Protein AF-A0A1Y0I4F0-F1 (afdb_monomer)

pLDDT: mean 79.97, std 12.89, range [41.75, 94.0]

Foldseek 3Di:
DDDDDDDDDDDPLNVLLVVLVVVCVVPVDDSVVSSVVVVCVCVDPPVVDDPDD

Solvent-accessible surface area (backbone atoms only — not comparable to full-atom values): 3442 Å² total; per-residue (Å²): 136,82,84,82,80,77,84,74,89,76,57,70,70,57,53,46,48,54,53,17,48,56,47,22,70,74,69,71,48,59,40,71,60,45,36,54,51,60,67,48,37,72,82,36,102,51,58,84,71,64,91,73,136

Nearest PDB structures (foldseek):
  1zx3-assembly1_A  TM=4.620E-01  e=3.598E+00  Nitrosomonas europaea ATCC 19718
  2dzl-assembly1_A  TM=5.958E-01  e=9.211E+00  Homo sapiens

Radius of gyration: 14.55 Å; Cα contacts (8 Å, |Δi|>4): 24; chains: 1; bounding box: 35×38×29 Å

Sequence (53 aa):
MTPRQIPKKIDKARILRAVASSSAIETGEAVAAIEKKLKRAKESKFGQLTLAE

Secondary structure (DSSP, 8-state):
-PPPPPPPPPPHHHHHHHHHHHHHHHH---HHHHHHHHHHGGGSTTTT-----

Mean predicted aligned error: 8.5 Å

Structure (mmCIF, N/CA/C/O backbone):
data_AF-A0A1Y0I4F0-F1
#
_entry.id   AF-A0A1Y0I4F0-F1
#
loop_
_atom_site.group_PDB
_atom_site.id
_atom_site.type_symbol
_atom_site.label_atom_id
_atom_site.label_alt_id
_atom_site.label_comp_id
_atom_site.label_asym_id
_atom_site.label_entity_id
_atom_site.label_seq_id
_atom_site.pdbx_PDB_ins_code
_atom_site.Cartn_x
_atom_site.Cartn_y
_atom_site.Cartn_z
_atom_site.occupancy
_atom_site.B_iso_or_equiv
_atom_site.auth_seq_id
_atom_site.auth_comp_id
_atom_site.auth_asym_id
_atom_site.auth_atom_id
_atom_site.pdbx_PDB_model_num
ATOM 1 N N . MET A 1 1 ? 32.984 -21.410 -15.157 1.00 61.75 1 MET A N 1
ATOM 2 C CA . MET A 1 1 ? 32.523 -20.059 -15.550 1.00 61.75 1 MET A CA 1
ATOM 3 C C . MET A 1 1 ? 31.066 -19.937 -15.131 1.00 61.75 1 MET A C 1
ATOM 5 O O . MET A 1 1 ? 30.242 -20.665 -15.666 1.00 61.75 1 MET A O 1
ATOM 9 N N . THR A 1 2 ? 30.747 -19.137 -14.114 1.00 69.19 2 THR A N 1
ATOM 10 C CA . THR A 1 2 ? 29.358 -18.924 -13.673 1.00 69.19 2 THR A CA 1
ATOM 11 C C . THR A 1 2 ? 28.679 -17.901 -14.589 1.00 69.19 2 THR A C 1
ATOM 13 O O . THR A 1 2 ? 29.287 -16.876 -14.905 1.00 69.19 2 THR A O 1
ATOM 16 N N . PRO A 1 3 ? 27.446 -18.151 -15.063 1.00 77.69 3 PRO A N 1
ATOM 17 C CA . PRO A 1 3 ? 26.760 -17.205 -15.934 1.00 77.69 3 PRO A CA 1
ATOM 18 C C . PRO A 1 3 ? 26.441 -15.916 -15.166 1.00 77.69 3 PRO A C 1
ATOM 20 O O . PRO A 1 3 ? 25.875 -15.951 -14.071 1.00 77.69 3 PRO A O 1
ATOM 23 N N . ARG A 1 4 ? 26.797 -14.765 -15.749 1.00 77.38 4 ARG A N 1
ATOM 24 C CA . ARG A 1 4 ? 26.447 -13.442 -15.219 1.00 77.38 4 ARG A CA 1
ATOM 25 C C . ARG A 1 4 ? 24.926 -13.287 -15.262 1.00 77.38 4 ARG A C 1
ATOM 27 O O . ARG A 1 4 ? 24.340 -13.303 -16.341 1.00 77.38 4 ARG A O 1
ATOM 34 N N . GLN A 1 5 ? 24.282 -13.153 -14.104 1.00 80.00 5 GLN A N 1
ATOM 35 C CA . GLN A 1 5 ? 22.837 -12.932 -14.052 1.00 80.00 5 GLN A CA 1
ATOM 36 C C . GLN A 1 5 ? 22.493 -11.540 -14.590 1.00 80.00 5 GLN A C 1
ATOM 38 O O . GLN A 1 5 ? 23.067 -10.536 -14.169 1.00 80.00 5 GLN A O 1
ATOM 43 N N . ILE A 1 6 ? 21.550 -11.490 -15.531 1.00 79.81 6 ILE A N 1
ATOM 44 C CA . ILE A 1 6 ? 21.019 -10.240 -16.077 1.00 79.81 6 ILE A CA 1
ATOM 45 C C . ILE A 1 6 ? 20.050 -9.650 -15.043 1.00 79.81 6 ILE A C 1
ATOM 47 O O . ILE A 1 6 ? 19.153 -10.369 -14.584 1.00 79.81 6 ILE A O 1
ATOM 51 N N . PRO A 1 7 ? 20.191 -8.368 -14.664 1.00 75.69 7 PRO A N 1
ATOM 52 C CA . PRO A 1 7 ? 19.292 -7.748 -13.703 1.00 75.69 7 PRO A CA 1
ATOM 53 C C . PRO A 1 7 ? 17.860 -7.736 -14.249 1.00 75.69 7 PRO A C 1
ATOM 55 O O . PRO A 1 7 ? 17.580 -7.211 -15.328 1.00 75.69 7 PRO A O 1
ATOM 58 N N . LYS A 1 8 ? 16.933 -8.333 -13.493 1.00 81.44 8 LYS A N 1
ATOM 59 C CA . LYS A 1 8 ? 15.498 -8.270 -13.793 1.00 81.44 8 LYS A CA 1
ATOM 60 C C . LYS A 1 8 ? 15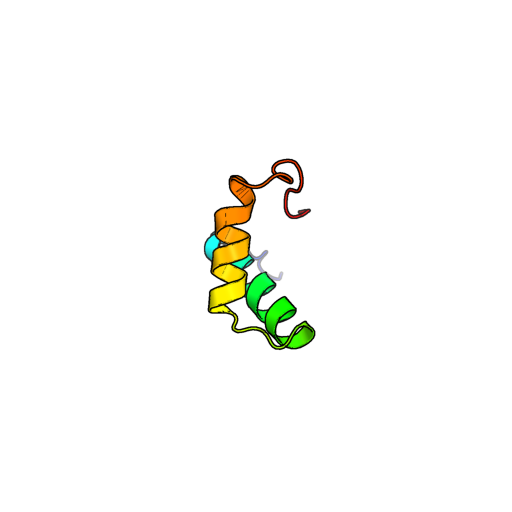.012 -6.845 -13.549 1.00 81.44 8 LYS A C 1
ATOM 62 O O . LYS A 1 8 ? 15.208 -6.318 -12.457 1.00 81.44 8 LYS A O 1
ATOM 67 N N . LYS A 1 9 ? 14.328 -6.247 -14.530 1.00 81.12 9 LYS A N 1
ATOM 68 C CA . LYS A 1 9 ? 13.620 -4.976 -14.320 1.00 81.12 9 LYS A CA 1
ATOM 69 C C . LYS A 1 9 ? 12.589 -5.157 -13.204 1.00 81.12 9 LYS A C 1
ATOM 71 O O . LYS A 1 9 ? 11.736 -6.042 -13.279 1.00 81.12 9 LYS A O 1
ATOM 76 N N . ILE A 1 10 ? 12.693 -4.336 -12.165 1.00 82.44 10 ILE A N 1
ATOM 77 C CA . ILE A 1 10 ? 11.759 -4.322 -11.043 1.00 82.44 10 ILE A CA 1
ATOM 78 C C . ILE A 1 10 ? 10.765 -3.187 -11.260 1.00 82.44 10 ILE A C 1
ATOM 80 O O . ILE A 1 10 ? 11.158 -2.041 -11.462 1.00 82.44 10 ILE A O 1
ATOM 84 N N . ASP A 1 11 ? 9.475 -3.517 -11.216 1.00 87.81 11 ASP A N 1
ATOM 85 C CA . ASP A 1 11 ? 8.420 -2.514 -11.290 1.00 87.81 11 ASP A CA 1
ATOM 86 C C . ASP A 1 11 ? 8.357 -1.684 -9.999 1.00 87.81 11 ASP A C 1
ATOM 88 O O . ASP A 1 11 ? 8.527 -2.208 -8.892 1.00 87.81 11 ASP A O 1
ATOM 92 N N . LYS A 1 12 ? 8.056 -0.390 -10.128 1.00 84.81 12 LYS A N 1
ATOM 93 C CA . LYS A 1 12 ? 7.982 0.540 -8.996 1.00 84.81 12 LYS A CA 1
ATOM 94 C C . LYS A 1 12 ? 6.953 0.103 -7.949 1.00 84.81 12 LYS A C 1
ATOM 96 O O . LYS A 1 12 ? 7.193 0.278 -6.756 1.00 84.81 12 LYS A O 1
ATOM 101 N N . ALA A 1 13 ? 5.846 -0.521 -8.356 1.00 86.69 13 ALA A N 1
ATOM 102 C CA . ALA A 1 13 ? 4.858 -1.069 -7.430 1.00 86.69 13 ALA A CA 1
ATOM 103 C C . ALA A 1 13 ? 5.456 -2.158 -6.529 1.00 86.69 13 ALA A C 1
ATOM 105 O O . ALA A 1 13 ? 5.090 -2.266 -5.359 1.00 86.69 13 ALA A O 1
ATOM 106 N N . ARG A 1 14 ? 6.416 -2.935 -7.043 1.00 88.50 14 ARG A N 1
ATOM 107 C CA . ARG A 1 14 ? 7.100 -3.974 -6.266 1.00 88.50 14 ARG A CA 1
ATOM 108 C C . ARG A 1 14 ? 7.979 -3.375 -5.174 1.00 88.50 14 ARG A C 1
ATOM 110 O O . ARG A 1 14 ? 7.985 -3.896 -4.063 1.00 88.50 14 ARG A O 1
ATOM 117 N N . ILE A 1 15 ? 8.673 -2.284 -5.486 1.00 88.75 15 ILE A N 1
ATOM 118 C CA . ILE A 1 15 ? 9.502 -1.554 -4.521 1.00 88.75 15 ILE A CA 1
ATOM 119 C C . ILE A 1 15 ? 8.609 -0.941 -3.437 1.00 88.75 15 ILE A C 1
ATOM 121 O O . ILE A 1 15 ? 8.842 -1.159 -2.253 1.00 88.75 15 ILE A O 1
ATOM 125 N N . LEU A 1 16 ? 7.525 -0.264 -3.835 1.00 89.25 16 LEU A N 1
ATOM 126 C CA . LEU A 1 16 ? 6.560 0.325 -2.899 1.00 89.25 16 LEU A CA 1
ATOM 127 C C . LEU A 1 16 ? 5.962 -0.717 -1.948 1.00 89.25 16 LEU A C 1
ATOM 129 O O . LEU A 1 16 ? 5.815 -0.442 -0.761 1.00 89.25 16 LEU A O 1
ATOM 133 N N . ARG A 1 17 ? 5.659 -1.921 -2.448 1.00 90.31 17 ARG A N 1
ATOM 134 C CA . ARG A 1 17 ? 5.160 -3.019 -1.616 1.00 90.31 17 ARG A CA 1
ATOM 135 C C . ARG A 1 17 ? 6.207 -3.518 -0.623 1.00 90.31 17 ARG A C 1
ATOM 137 O O . ARG A 1 17 ? 5.867 -3.754 0.528 1.00 90.31 17 ARG A O 1
ATOM 144 N N . ALA A 1 18 ? 7.462 -3.665 -1.048 1.00 91.12 18 ALA A N 1
ATOM 145 C CA . ALA A 1 18 ? 8.544 -4.096 -0.163 1.00 91.12 18 ALA A CA 1
ATOM 146 C C . ALA A 1 18 ? 8.763 -3.101 0.988 1.00 91.12 18 ALA A C 1
ATOM 148 O O . ALA A 1 18 ? 8.813 -3.505 2.149 1.00 91.12 18 ALA A O 1
ATOM 149 N N . VAL A 1 19 ? 8.798 -1.803 0.671 1.00 90.88 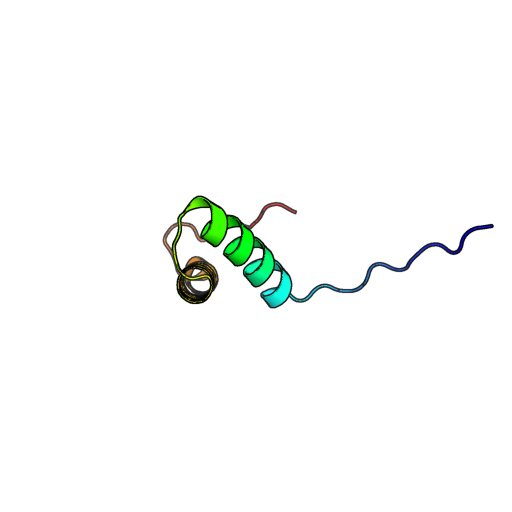19 VAL A N 1
ATOM 150 C CA . VAL A 1 19 ? 8.900 -0.731 1.672 1.00 90.88 19 VAL A CA 1
ATOM 151 C C . VAL A 1 19 ? 7.692 -0.752 2.607 1.00 90.88 19 VAL A C 1
ATOM 153 O O . VAL A 1 19 ? 7.862 -0.777 3.820 1.00 90.88 19 VAL A O 1
ATOM 156 N N . ALA A 1 20 ? 6.474 -0.825 2.063 1.00 91.44 20 ALA A N 1
ATOM 157 C CA . ALA A 1 20 ? 5.262 -0.867 2.875 1.00 91.44 20 ALA A CA 1
ATOM 158 C C . ALA A 1 20 ? 5.216 -2.082 3.811 1.00 91.44 20 ALA A C 1
ATOM 160 O O . ALA A 1 20 ? 4.766 -1.947 4.943 1.00 91.44 20 ALA A O 1
ATOM 161 N N . SER A 1 21 ? 5.696 -3.250 3.372 1.00 92.44 21 SER A N 1
ATOM 162 C CA . SER A 1 21 ? 5.807 -4.433 4.229 1.00 92.44 21 SER A CA 1
ATOM 163 C C . SER A 1 21 ? 6.795 -4.225 5.373 1.00 92.44 21 SER A C 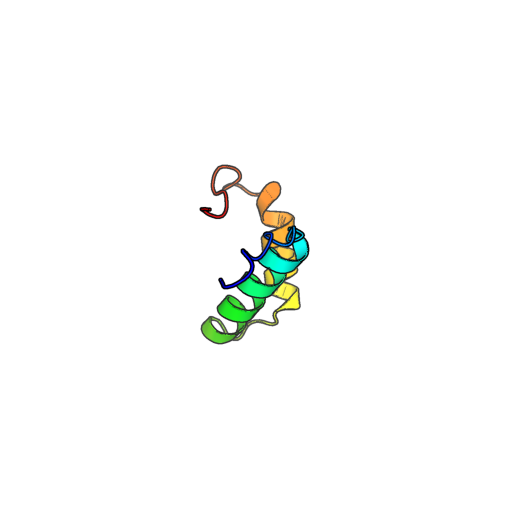1
ATOM 165 O O . SER A 1 21 ? 6.455 -4.539 6.507 1.00 92.44 21 SER A O 1
ATOM 167 N N . SER A 1 22 ? 7.978 -3.665 5.104 1.00 92.75 22 SER A N 1
ATOM 168 C CA . SER A 1 22 ? 8.962 -3.383 6.157 1.00 92.75 22 SER A CA 1
ATOM 169 C C . SER A 1 22 ? 8.431 -2.360 7.160 1.00 92.75 22 SER A C 1
ATOM 171 O O . SER A 1 22 ? 8.518 -2.570 8.365 1.00 92.75 22 SER A O 1
ATOM 173 N N . SER A 1 23 ? 7.813 -1.283 6.670 1.00 92.25 23 SER A N 1
ATOM 174 C CA . SER A 1 23 ? 7.224 -0.259 7.530 1.00 92.25 23 SER A CA 1
ATOM 175 C C . SER A 1 23 ? 6.034 -0.784 8.328 1.00 92.25 23 SER A C 1
ATOM 177 O O . SER A 1 23 ? 5.889 -0.413 9.479 1.00 92.25 23 SER A O 1
ATOM 179 N N . ALA A 1 24 ? 5.199 -1.663 7.768 1.00 93.50 24 ALA A N 1
ATOM 180 C CA . ALA A 1 24 ? 4.061 -2.240 8.489 1.00 93.50 24 ALA A CA 1
ATOM 181 C C . ALA A 1 24 ? 4.494 -3.096 9.684 1.00 93.50 24 ALA A C 1
ATOM 183 O O . ALA A 1 24 ? 3.806 -3.121 10.700 1.00 93.50 24 ALA A O 1
ATOM 184 N N . ILE A 1 25 ? 5.636 -3.779 9.571 1.00 92.50 25 ILE A N 1
ATOM 185 C CA . ILE A 1 25 ? 6.217 -4.541 10.683 1.00 92.50 25 ILE A CA 1
ATOM 186 C C . ILE A 1 25 ? 6.662 -3.588 11.797 1.00 92.50 25 ILE A C 1
ATOM 188 O O . ILE A 1 25 ? 6.414 -3.858 12.967 1.00 92.50 25 ILE A O 1
ATOM 192 N N . GLU A 1 26 ? 7.288 -2.470 11.432 1.00 92.94 26 GLU A N 1
ATOM 193 C CA . GLU A 1 26 ? 7.810 -1.490 12.388 1.00 92.94 26 GLU A CA 1
ATOM 194 C C . GLU A 1 26 ? 6.706 -0.646 13.045 1.00 92.94 26 GLU A C 1
ATOM 196 O O . GLU A 1 26 ? 6.769 -0.364 14.239 1.00 92.94 26 GLU A O 1
ATOM 201 N N . THR A 1 27 ? 5.678 -0.254 12.288 1.00 91.25 27 THR A N 1
ATOM 202 C CA . THR A 1 27 ? 4.631 0.666 12.761 1.00 91.25 27 THR A CA 1
ATOM 203 C C . THR A 1 27 ? 3.363 -0.031 13.243 1.00 91.25 27 THR A C 1
ATOM 205 O O . THR A 1 27 ? 2.529 0.605 13.884 1.00 91.25 27 THR A O 1
ATOM 208 N N . GLY A 1 28 ? 3.169 -1.310 12.909 1.00 92.56 28 GLY A N 1
ATOM 209 C CA . GLY A 1 28 ? 1.926 -2.038 13.172 1.00 92.56 28 GLY A CA 1
ATOM 210 C C . GLY A 1 28 ? 0.729 -1.578 12.326 1.00 92.56 28 GLY A C 1
ATOM 211 O O . GLY A 1 28 ? -0.383 -2.065 12.528 1.00 92.56 28 GLY A O 1
ATOM 212 N N . GLU A 1 29 ? 0.912 -0.653 11.375 1.00 92.94 29 GLU A N 1
ATOM 213 C CA . GLU A 1 29 ? -0.145 -0.264 10.438 1.00 92.94 29 GLU A CA 1
ATOM 214 C C . GLU A 1 29 ? -0.332 -1.306 9.327 1.00 92.94 29 GLU A C 1
ATOM 216 O O . GLU A 1 29 ? 0.591 -2.007 8.913 1.00 92.94 29 GLU A O 1
ATOM 221 N N . ALA A 1 30 ? -1.5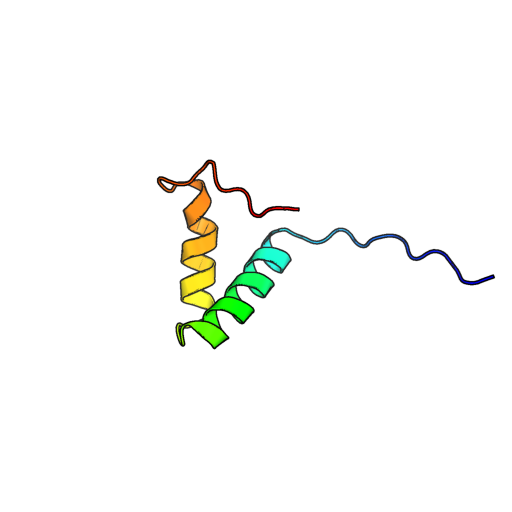37 -1.363 8.757 1.00 94.00 30 ALA A N 1
ATOM 222 C CA . ALA A 1 30 ? -1.801 -2.227 7.615 1.00 94.00 30 ALA A CA 1
ATOM 223 C C . ALA A 1 30 ? -0.953 -1.824 6.392 1.00 94.00 30 ALA A C 1
ATOM 225 O O . ALA A 1 30 ? -0.966 -0.665 5.966 1.00 94.00 30 ALA A O 1
ATOM 226 N N . VAL A 1 31 ? -0.314 -2.807 5.745 1.00 91.12 31 VAL A N 1
ATOM 227 C CA . VAL A 1 31 ? 0.500 -2.627 4.522 1.00 91.12 31 VAL A CA 1
ATOM 228 C C . VAL A 1 31 ? -0.243 -1.811 3.458 1.00 91.12 31 VAL A 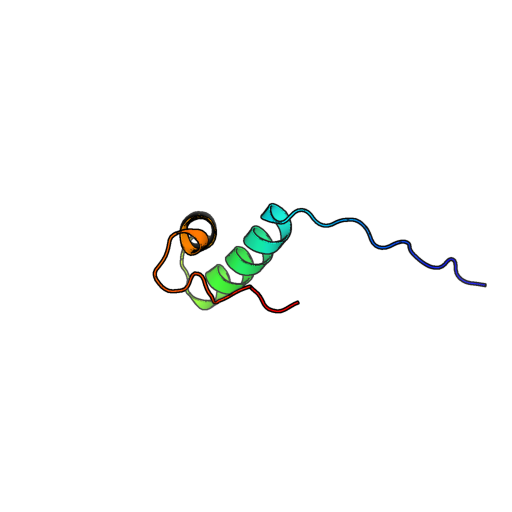C 1
ATOM 230 O O . VAL A 1 31 ? 0.322 -0.893 2.870 1.00 91.12 31 VAL A O 1
ATOM 233 N N . ALA A 1 32 ? -1.537 -2.081 3.254 1.00 89.62 32 ALA A N 1
ATOM 234 C CA . ALA A 1 32 ? -2.364 -1.371 2.277 1.00 89.62 32 ALA A CA 1
ATOM 235 C C . ALA A 1 32 ? -2.515 0.132 2.586 1.00 89.62 32 ALA A C 1
ATOM 237 O O . ALA A 1 32 ? -2.562 0.954 1.665 1.00 89.62 32 ALA A O 1
ATOM 238 N N . ALA A 1 33 ? -2.572 0.506 3.869 1.00 89.44 33 ALA A N 1
ATOM 239 C CA . ALA A 1 33 ? -2.638 1.902 4.287 1.00 89.44 33 ALA A CA 1
ATOM 240 C C . ALA A 1 33 ? -1.314 2.620 3.986 1.00 89.44 33 ALA A C 1
ATOM 242 O O . ALA A 1 33 ? -1.326 3.715 3.418 1.00 89.44 33 ALA A O 1
ATOM 243 N N . ILE A 1 34 ? -0.180 1.976 4.278 1.00 89.19 34 ILE A N 1
ATOM 244 C CA . ILE A 1 34 ? 1.157 2.514 3.997 1.00 89.19 34 ILE A CA 1
ATOM 245 C C . ILE A 1 34 ? 1.401 2.607 2.487 1.00 89.19 34 ILE A C 1
ATOM 247 O O . ILE A 1 34 ? 1.807 3.659 2.003 1.00 89.19 34 ILE A O 1
ATOM 251 N N . GLU A 1 35 ? 1.066 1.577 1.705 1.00 88.31 35 GLU A N 1
ATOM 252 C CA . GLU A 1 35 ? 1.167 1.623 0.240 1.00 88.31 35 GLU A CA 1
ATOM 253 C C . GLU A 1 35 ? 0.381 2.795 -0.356 1.00 88.31 35 GLU A C 1
ATOM 255 O O . GLU A 1 35 ? 0.856 3.462 -1.276 1.00 88.31 35 GLU A O 1
ATOM 260 N N . LYS A 1 36 ? -0.826 3.066 0.156 1.00 86.88 36 LYS A N 1
ATOM 261 C CA . LYS A 1 36 ? -1.659 4.181 -0.309 1.00 86.88 36 LYS A CA 1
ATOM 262 C C . LYS A 1 36 ? -1.029 5.535 0.030 1.00 86.88 36 LYS A C 1
ATOM 264 O O . LYS A 1 36 ? -1.057 6.434 -0.812 1.00 86.88 36 LYS A O 1
ATOM 269 N N . LYS A 1 37 ? -0.422 5.668 1.217 1.00 84.88 37 LYS A N 1
ATOM 270 C CA . LYS A 1 37 ? 0.354 6.855 1.622 1.00 84.88 37 LYS A CA 1
ATOM 271 C C . LYS A 1 37 ? 1.580 7.044 0.717 1.00 84.88 37 LYS A C 1
ATOM 273 O O . LYS A 1 37 ? 1.766 8.133 0.184 1.00 84.88 37 LYS A O 1
ATOM 278 N N . LEU A 1 38 ? 2.350 5.985 0.457 1.00 83.81 38 LEU A N 1
ATOM 279 C CA . LEU A 1 38 ? 3.538 6.023 -0.406 1.00 83.81 38 LEU A CA 1
ATOM 280 C C . LEU A 1 38 ? 3.198 6.344 -1.870 1.00 83.81 38 LEU A C 1
ATOM 282 O O . LEU A 1 38 ? 3.899 7.119 -2.515 1.00 83.81 38 LEU A O 1
ATOM 286 N N . LYS A 1 39 ? 2.092 5.807 -2.399 1.00 83.00 39 LYS A N 1
ATOM 287 C CA . LYS A 1 39 ? 1.610 6.138 -3.752 1.00 83.00 39 LYS A CA 1
ATOM 288 C C . LYS A 1 39 ? 1.203 7.612 -3.866 1.00 83.00 39 LYS A C 1
ATOM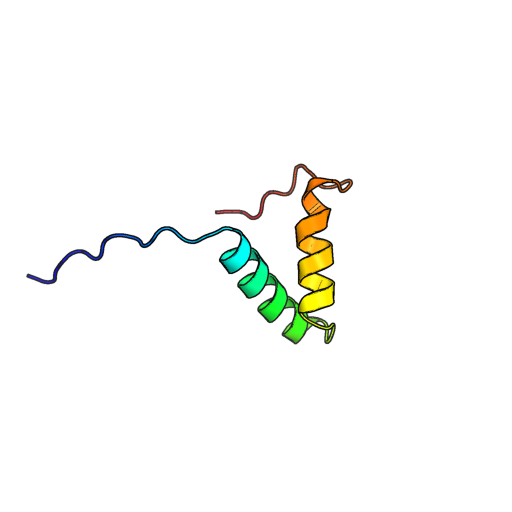 290 O O . LYS A 1 39 ? 1.500 8.238 -4.879 1.00 83.00 39 LYS A O 1
ATOM 295 N N . ARG A 1 40 ? 0.584 8.175 -2.820 1.00 76.38 40 ARG A N 1
ATOM 296 C CA . ARG A 1 40 ? 0.228 9.605 -2.733 1.00 76.38 40 ARG A CA 1
ATOM 297 C C . ARG A 1 40 ? 1.403 10.526 -2.404 1.00 76.38 40 ARG A C 1
ATOM 299 O O . ARG A 1 40 ? 1.296 11.726 -2.630 1.00 76.38 40 ARG A O 1
ATOM 306 N N . ALA A 1 41 ? 2.525 10.002 -1.910 1.00 67.00 41 ALA A N 1
ATOM 307 C CA . ALA A 1 41 ? 3.689 10.807 -1.535 1.00 67.00 41 ALA A CA 1
ATOM 308 C C . AL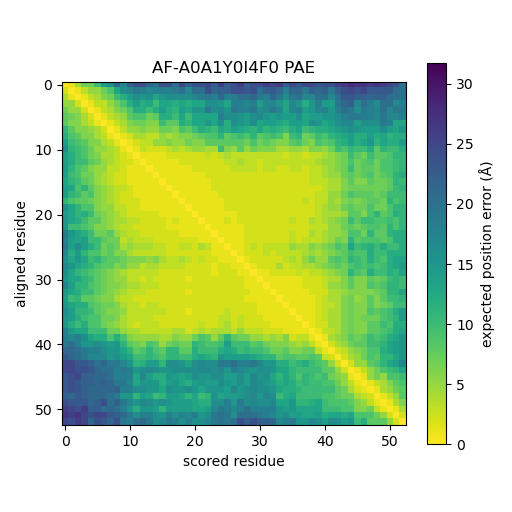A A 1 41 ? 4.254 11.628 -2.709 1.00 67.00 41 ALA A C 1
ATOM 310 O O . ALA A 1 41 ? 4.804 12.702 -2.484 1.00 67.00 41 A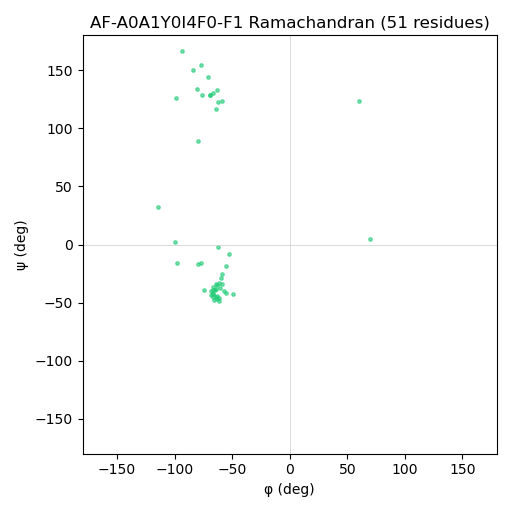LA A O 1
ATOM 311 N N . LYS A 1 42 ? 4.030 11.185 -3.957 1.00 62.91 42 LYS A N 1
ATOM 312 C CA . LYS A 1 42 ? 4.377 11.936 -5.175 1.00 62.91 42 LYS A CA 1
ATOM 313 C C . LYS A 1 42 ? 3.683 13.308 -5.263 1.00 62.91 42 LYS A C 1
ATOM 315 O O . LYS A 1 42 ? 4.234 14.216 -5.868 1.00 62.91 42 LYS A O 1
ATOM 320 N N . GLU A 1 43 ? 2.498 13.453 -4.674 1.00 64.88 43 GLU A N 1
ATOM 321 C CA . GLU A 1 43 ? 1.709 14.698 -4.656 1.00 64.88 43 GLU A CA 1
ATOM 322 C C . GLU A 1 43 ? 1.858 15.471 -3.337 1.00 64.88 43 GLU A C 1
ATOM 324 O O . GLU A 1 43 ? 1.203 16.488 -3.115 1.00 64.88 43 GLU A O 1
ATOM 329 N N . SER A 1 44 ? 2.686 14.968 -2.423 1.00 63.31 44 SER A N 1
ATOM 330 C CA . SER A 1 44 ? 2.802 15.502 -1.072 1.00 63.31 44 SER A CA 1
ATOM 331 C C . SER A 1 44 ? 3.922 16.541 -0.965 1.00 63.31 44 SER A C 1
ATOM 333 O O . SER A 1 44 ? 4.796 16.628 -1.827 1.00 63.31 44 SER A O 1
ATOM 335 N N . LYS A 1 45 ? 3.940 17.294 0.147 1.00 62.53 45 LYS A N 1
ATOM 336 C CA . LYS A 1 45 ? 4.928 18.348 0.494 1.00 62.53 45 LYS A CA 1
ATOM 337 C C . LYS A 1 45 ? 6.405 17.921 0.430 1.00 62.53 45 LYS A C 1
ATOM 339 O O . LYS A 1 45 ? 7.284 18.763 0.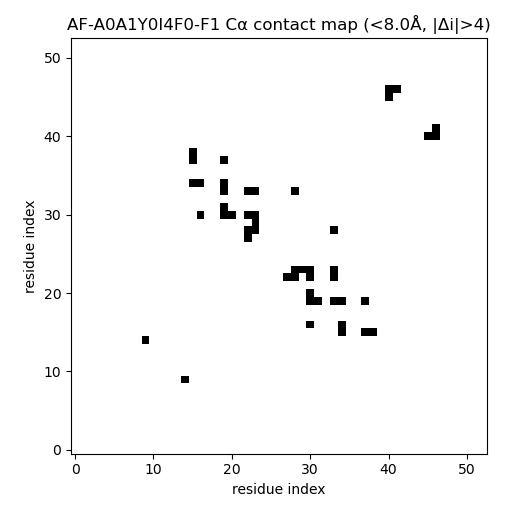571 1.00 62.53 45 LYS A O 1
ATOM 344 N N . PHE A 1 46 ? 6.667 16.634 0.233 1.00 66.88 46 PHE A N 1
ATOM 345 C CA . PHE A 1 46 ? 7.987 16.026 0.165 1.00 66.88 46 PHE A CA 1
ATOM 346 C C . PHE A 1 46 ? 8.299 15.458 -1.225 1.00 66.88 46 PHE A C 1
ATOM 348 O O . PHE A 1 46 ? 8.994 14.453 -1.331 1.00 66.88 46 PHE A O 1
ATOM 355 N N . GLY A 1 47 ? 7.791 16.073 -2.297 1.00 62.66 47 GLY A N 1
ATOM 356 C CA . GLY A 1 47 ? 8.041 15.637 -3.677 1.00 62.66 47 GLY A CA 1
ATOM 357 C C . GLY A 1 47 ? 9.527 15.536 -4.057 1.00 62.66 47 GLY A C 1
ATOM 358 O O . GLY A 1 47 ? 9.858 14.833 -5.009 1.00 62.66 47 GLY A O 1
ATOM 359 N N . GLN A 1 48 ? 10.423 16.182 -3.298 1.00 66.50 48 GLN A N 1
ATOM 360 C CA . GLN A 1 48 ? 11.875 16.041 -3.442 1.00 66.50 48 GLN A CA 1
ATOM 361 C C . GLN A 1 48 ? 12.470 14.776 -2.794 1.00 66.50 48 GLN A C 1
ATOM 363 O O . GLN A 1 48 ? 13.600 14.410 -3.111 1.00 66.50 48 GLN A O 1
ATOM 368 N N . LEU A 1 49 ? 11.745 14.099 -1.894 1.00 63.69 49 LEU A N 1
ATOM 369 C CA . LEU A 1 49 ? 12.187 12.839 -1.297 1.00 63.69 49 LEU A CA 1
ATOM 370 C C . LEU A 1 49 ? 11.925 11.712 -2.298 1.00 63.69 49 LEU A C 1
ATOM 372 O O . LEU A 1 49 ? 10.858 11.099 -2.343 1.00 63.69 49 LEU A O 1
ATOM 376 N N . THR A 1 50 ? 12.917 11.470 -3.147 1.00 58.34 50 THR A N 1
ATOM 377 C CA . THR A 1 50 ? 12.991 10.250 -3.952 1.00 58.34 50 THR A CA 1
ATOM 378 C C . THR A 1 50 ? 13.629 9.145 -3.111 1.00 58.34 50 THR A C 1
ATOM 380 O O . THR A 1 50 ? 14.389 9.430 -2.191 1.00 58.34 50 THR A O 1
ATOM 383 N N . LEU A 1 51 ? 13.272 7.886 -3.369 1.00 58.22 51 LEU A N 1
ATOM 384 C CA . LEU A 1 51 ? 13.502 6.762 -2.449 1.00 58.22 51 LEU A CA 1
ATOM 385 C C . LEU A 1 51 ? 14.977 6.430 -2.110 1.00 58.22 51 LEU A C 1
ATOM 387 O O . LEU A 1 51 ? 15.184 5.589 -1.256 1.00 58.22 51 LEU A O 1
ATOM 391 N N . ALA A 1 52 ? 15.993 7.097 -2.647 1.00 53.78 52 ALA A N 1
ATOM 392 C CA . ALA A 1 52 ? 17.391 6.641 -2.631 1.00 53.78 52 ALA A CA 1
ATOM 393 C C . ALA A 1 52 ? 17.562 5.279 -3.339 1.00 53.78 52 ALA A C 1
ATOM 395 O O . ALA A 1 52 ? 16.860 4.302 -3.076 1.00 53.78 52 ALA A O 1
ATOM 396 N N . GLU A 1 53 ? 18.440 5.291 -4.339 1.00 41.75 53 GLU A N 1
ATOM 397 C CA . GLU A 1 53 ? 18.756 4.147 -5.201 1.00 41.75 53 GLU A CA 1
ATOM 398 C C . GLU A 1 53 ? 19.666 3.135 -4.498 1.00 41.75 53 GLU A C 1
ATOM 400 O O . GLU A 1 53 ? 20.562 3.578 -3.742 1.00 41.75 53 GLU A O 1
#

Organism: NCBI:txid141451